Protein AF-A0A956R9W1-F1 (afdb_monomer)

Mean predicted aligned error: 18.13 Å

Sequence (161 aa):
MIGASRRSALDRPGPPTGPPTGPLVGPLVGLLLVGLLACGPRPARPPAPEGPARDPAAAPSAPASPAEPATEVVLTRLGEGLWLHTSTRILEGAGPVPSHGLVVEHPEGPLLIDTAWGAEATRALLAQLEAQLGRRPRAAILTDFHDDRAGGAAVLDAAGV

Secondary structure (DSSP, 8-state):
-----PPP---PPPPP-----------------------PPPPPPPPPP---------PPPPPPPPPPP---EEEEEEETTEEEEEEEEEETTTEEEEEEEEEE--TTSPEEES--SHHHHHHHHHHHHHHHHSS--SEEE--SSSHHHHTTHHHHHHTT-

Radius of gyration: 30.37 Å; Cα contacts (8 Å, |Δi|>4): 200; chains: 1; bounding box: 60×100×66 Å

Nearest PDB structures (foldseek):
  6v3q-assembly1_B  TM=9.446E-01  e=1.268E-09  Pseudomonas aeruginosa
  6v54-assembly1_A  TM=9.562E-01  e=4.113E-09  Hirschia baltica ATCC 49814
  5k4m-assembly1_A  TM=9.220E-01  e=1.030E-07  Klebsiella pneumoniae
  1kr3-assembly1_A  TM=9.279E-01  e=8.554E-08  Bacteroides fragilis
  4gyu-assembly1_A  TM=8.073E-01  e=3.378E-08  Klebsiella pneumoniae

pLDDT: mean 79.65, std 20.2, range [41.41, 98.88]

Structure (mmCIF, N/CA/C/O backbone):
data_AF-A0A956R9W1-F1
#
_entry.id   AF-A0A956R9W1-F1
#
loop_
_atom_site.group_PDB
_atom_site.id
_atom_site.type_symbol
_atom_site.label_atom_id
_atom_site.label_alt_id
_atom_site.label_comp_id
_atom_site.label_asym_id
_atom_site.label_entity_id
_atom_site.label_seq_id
_atom_site.pdbx_PDB_ins_code
_atom_site.Cartn_x
_atom_site.Cartn_y
_atom_site.Cartn_z
_atom_site.occupancy
_atom_site.B_iso_or_equiv
_atom_site.auth_seq_id
_atom_site.auth_comp_id
_atom_site.auth_asym_id
_atom_site.auth_atom_id
_atom_site.pdbx_PDB_model_num
ATOM 1 N N . MET A 1 1 ? -13.850 50.086 40.684 1.00 43.72 1 MET A N 1
ATOM 2 C CA . MET A 1 1 ? -15.103 50.499 40.018 1.00 43.72 1 MET A CA 1
ATOM 3 C C . MET A 1 1 ? -15.092 49.932 38.608 1.00 43.72 1 MET A C 1
ATOM 5 O O . MET A 1 1 ? -14.100 50.149 37.931 1.00 43.72 1 MET A O 1
ATOM 9 N N . ILE A 1 2 ? -16.194 49.269 38.219 1.00 47.00 2 ILE A N 1
ATOM 10 C CA . ILE A 1 2 ? -16.564 48.825 36.855 1.00 47.00 2 ILE A CA 1
ATOM 11 C C . ILE A 1 2 ? -15.743 47.614 36.361 1.00 47.00 2 ILE A C 1
ATOM 13 O O . ILE A 1 2 ? -14.526 47.650 36.366 1.00 47.00 2 ILE A O 1
ATOM 17 N N . GLY A 1 3 ? -16.295 46.486 35.924 1.00 41.41 3 GLY A N 1
ATOM 18 C CA . GLY A 1 3 ? -17.671 46.099 35.620 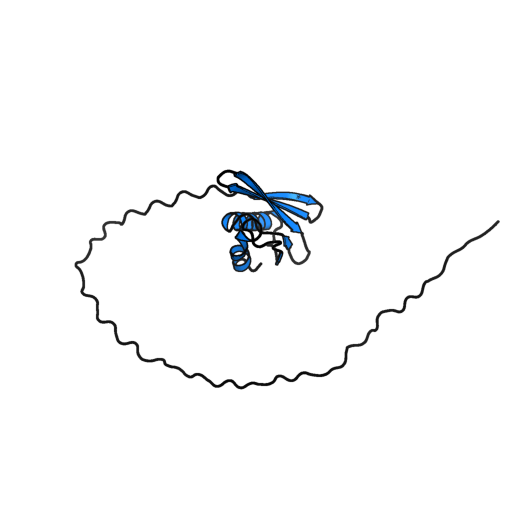1.00 41.41 3 GLY A CA 1
ATOM 19 C C . GLY A 1 3 ? -17.596 44.890 34.678 1.00 41.41 3 GLY A C 1
ATOM 20 O O . GLY A 1 3 ? -16.896 44.931 33.672 1.00 41.41 3 GLY A O 1
ATOM 21 N N . ALA A 1 4 ? -18.252 43.793 35.048 1.00 50.38 4 ALA A N 1
ATOM 22 C CA . ALA A 1 4 ? -18.282 42.543 34.299 1.00 50.38 4 ALA A CA 1
ATOM 23 C C . ALA A 1 4 ? -19.011 42.681 32.951 1.00 50.38 4 ALA A C 1
ATOM 25 O O . ALA A 1 4 ? -19.996 43.406 32.845 1.00 50.38 4 ALA A O 1
ATOM 26 N N . SER A 1 5 ? -18.618 41.882 31.956 1.00 55.44 5 SER A N 1
ATOM 27 C CA . SER A 1 5 ? -19.519 41.521 30.859 1.00 55.44 5 SER A CA 1
ATOM 28 C C . SER A 1 5 ? -19.287 40.069 30.450 1.00 55.44 5 SER A C 1
ATOM 30 O O . SER A 1 5 ? -18.458 39.744 29.603 1.00 55.44 5 SER A O 1
ATOM 32 N N . ARG A 1 6 ? -20.022 39.178 31.123 1.00 57.00 6 ARG A N 1
ATOM 33 C CA . ARG A 1 6 ? -20.311 37.827 30.638 1.00 57.00 6 ARG A CA 1
ATOM 34 C C . ARG A 1 6 ? -21.262 37.984 29.451 1.00 57.00 6 ARG A C 1
ATOM 36 O O . ARG A 1 6 ? -22.303 38.618 29.610 1.00 57.00 6 ARG A O 1
ATOM 43 N N . ARG A 1 7 ? -20.934 37.423 28.287 1.00 58.31 7 ARG A N 1
ATOM 44 C CA . ARG A 1 7 ? -21.904 37.282 27.192 1.00 58.31 7 ARG A CA 1
ATOM 45 C C . ARG A 1 7 ? -22.500 35.883 27.222 1.00 58.31 7 ARG A C 1
ATOM 47 O O . ARG A 1 7 ? -21.780 34.890 27.281 1.00 58.31 7 ARG A O 1
ATOM 54 N N . SER A 1 8 ? -23.827 35.884 27.241 1.00 56.78 8 SER A N 1
ATOM 55 C CA . SER A 1 8 ? -24.735 34.749 27.244 1.00 56.78 8 SER A CA 1
ATOM 56 C C . SER A 1 8 ? -24.606 33.860 26.014 1.00 56.78 8 SER A C 1
ATOM 58 O O . SER A 1 8 ? -24.426 34.341 24.899 1.00 56.78 8 SER A O 1
ATOM 60 N N . ALA A 1 9 ? -24.794 32.568 26.282 1.00 54.00 9 ALA A N 1
ATOM 61 C CA . ALA A 1 9 ? -25.561 31.593 25.513 1.00 54.00 9 ALA A CA 1
ATOM 62 C C . ALA A 1 9 ? -26.126 32.077 24.164 1.00 54.00 9 ALA A C 1
ATOM 64 O O . ALA A 1 9 ? -27.116 32.805 24.113 1.00 54.00 9 ALA A O 1
ATOM 65 N N . LEU A 1 10 ? -25.536 31.573 23.079 1.00 60.41 10 LEU A N 1
ATOM 66 C CA . LEU A 1 10 ? -26.251 31.369 21.826 1.00 60.41 10 LEU A CA 1
ATOM 67 C C . LEU A 1 10 ? -26.814 29.951 21.853 1.00 60.41 10 LEU A C 1
ATOM 69 O O . LEU A 1 10 ? -26.109 28.966 21.637 1.00 60.41 10 LEU A O 1
ATOM 73 N N . ASP A 1 11 ? -28.093 29.916 22.192 1.00 58.12 11 ASP A N 1
ATOM 74 C CA . ASP A 1 11 ? -29.030 28.816 22.059 1.00 58.12 11 ASP A CA 1
ATOM 75 C C . ASP A 1 11 ? -29.044 28.337 20.596 1.00 58.12 11 ASP A C 1
ATOM 77 O O . ASP A 1 11 ? -29.482 29.055 19.693 1.00 58.12 11 ASP A O 1
ATOM 81 N N . ARG A 1 12 ? -28.468 27.161 20.332 1.00 67.19 12 ARG A N 1
ATOM 82 C CA . ARG A 1 12 ? -28.575 26.492 19.030 1.00 67.19 12 ARG A CA 1
ATOM 83 C C . ARG A 1 12 ? -29.608 25.378 19.172 1.00 67.19 12 ARG A C 1
ATOM 85 O O . ARG A 1 12 ? -29.400 24.507 20.018 1.00 67.19 12 ARG A O 1
ATOM 92 N N . PRO A 1 13 ? -30.679 25.359 18.361 1.00 67.06 13 PRO A N 1
ATOM 93 C CA . PRO A 1 13 ? -31.632 24.261 18.398 1.00 67.06 13 PRO A CA 1
ATOM 94 C C . PRO A 1 13 ? -30.922 22.952 18.027 1.00 67.06 13 PRO A C 1
ATOM 96 O O . PRO A 1 13 ? -30.188 22.884 17.038 1.00 67.06 13 PRO A O 1
ATOM 99 N N . GLY A 1 14 ? -31.110 21.932 18.867 1.00 70.69 14 GLY A N 1
ATOM 100 C CA . GLY A 1 14 ? -30.574 20.590 18.657 1.00 70.69 14 GLY A CA 1
ATOM 101 C C . GLY A 1 14 ? -31.190 19.901 17.431 1.00 70.69 14 GLY A C 1
ATOM 102 O O . GLY A 1 14 ? -32.265 20.294 16.973 1.00 70.69 14 GLY A O 1
ATOM 103 N N . PRO A 1 15 ? -30.516 18.879 16.877 1.00 71.38 15 PRO A N 1
ATOM 104 C CA . PRO A 1 15 ? -31.010 18.152 15.715 1.00 71.38 15 PRO A CA 1
ATOM 105 C C . PRO A 1 15 ? -32.325 17.418 16.034 1.00 71.38 15 PRO A C 1
ATOM 107 O O . PRO A 1 15 ? -32.513 16.962 17.166 1.00 71.38 15 PRO A O 1
ATOM 110 N N . PRO A 1 16 ? -33.234 17.270 15.054 1.00 72.94 16 PRO A N 1
ATOM 111 C CA . PRO A 1 16 ? -34.492 16.563 15.256 1.00 72.94 16 PRO A CA 1
ATOM 112 C C . PRO A 1 16 ? -34.238 15.089 15.599 1.00 72.94 16 PRO A C 1
ATOM 114 O O . PRO A 1 16 ? -33.647 14.343 14.820 1.00 72.94 16 PRO A O 1
ATOM 117 N N . THR A 1 17 ? -34.711 14.660 16.769 1.00 70.38 17 THR A N 1
ATOM 118 C CA . THR A 1 17 ? -34.746 13.261 17.203 1.00 70.38 17 THR A CA 1
ATOM 119 C C . THR A 1 17 ? -36.076 12.638 16.787 1.00 70.38 17 THR A C 1
ATOM 121 O O . THR A 1 17 ? -37.040 12.593 17.546 1.00 70.38 17 THR A O 1
ATOM 124 N N . GLY A 1 18 ? -36.146 12.161 15.547 1.00 67.88 18 GLY A N 1
ATOM 125 C CA . GLY A 1 18 ? -37.292 11.399 15.059 1.00 67.88 18 GLY A CA 1
ATOM 126 C C . GLY A 1 18 ? -36.861 10.388 13.998 1.00 67.88 18 GLY A C 1
ATOM 127 O O . GLY A 1 18 ? -36.103 10.759 13.101 1.00 67.88 18 GLY A O 1
ATOM 128 N N . PRO A 1 19 ? -37.300 9.119 14.073 1.00 65.38 19 PRO A N 1
ATOM 129 C CA . PRO A 1 19 ? -37.025 8.157 13.015 1.00 65.38 19 PRO A CA 1
ATOM 130 C C . PRO A 1 19 ? -37.813 8.535 11.745 1.00 65.38 19 PRO A C 1
ATOM 132 O O . PRO A 1 19 ? -39.002 8.857 11.845 1.00 65.38 19 PRO A O 1
ATOM 135 N N . PRO A 1 20 ? -37.207 8.481 10.544 1.00 66.75 20 PRO A N 1
ATOM 136 C CA . PRO A 1 20 ? -37.957 8.640 9.304 1.00 66.75 20 PRO A CA 1
ATOM 137 C C . PRO A 1 20 ? -38.939 7.469 9.131 1.00 66.75 20 PRO A C 1
ATOM 139 O O . PRO A 1 20 ? -38.569 6.297 9.195 1.00 66.75 20 PRO A O 1
ATOM 142 N N . THR A 1 21 ? -40.212 7.804 8.932 1.00 65.06 21 THR A N 1
ATOM 143 C CA . THR A 1 21 ? -41.337 6.878 8.771 1.00 65.06 21 THR A CA 1
ATOM 144 C C . THR A 1 21 ? -41.633 6.635 7.284 1.00 65.06 21 THR A C 1
ATOM 146 O O . THR A 1 21 ? -42.309 7.431 6.649 1.00 65.06 21 THR A O 1
ATOM 149 N N . GLY A 1 22 ? -41.165 5.494 6.757 1.00 46.47 22 GLY A N 1
ATOM 150 C CA . GLY A 1 22 ? -41.694 4.798 5.563 1.00 46.47 22 GLY A CA 1
ATOM 151 C C . GLY A 1 22 ? -41.488 5.444 4.173 1.00 46.47 22 GLY A C 1
ATOM 152 O O . GLY A 1 22 ? -41.061 6.590 4.085 1.00 46.47 22 GLY A O 1
ATOM 153 N N . PRO A 1 23 ? -41.800 4.732 3.063 1.00 54.34 23 PRO A N 1
ATOM 154 C CA . PRO A 1 23 ? -42.507 3.454 2.987 1.00 54.34 23 PRO A CA 1
ATOM 155 C C . PRO A 1 23 ? -41.618 2.244 2.651 1.00 54.34 23 PRO A C 1
ATOM 157 O O . PRO A 1 23 ? -40.563 2.330 2.027 1.00 54.34 23 PRO A O 1
ATOM 160 N N . LEU A 1 24 ? -42.126 1.091 3.080 1.00 58.47 24 LEU A N 1
ATOM 161 C CA . LEU A 1 24 ? -41.655 -0.258 2.794 1.00 58.47 24 LEU A CA 1
ATOM 162 C C . LEU A 1 24 ? -41.663 -0.534 1.284 1.00 58.47 24 LEU A C 1
ATOM 164 O O . LEU A 1 24 ? -42.725 -0.653 0.675 1.00 58.47 24 LEU A O 1
ATOM 168 N N . VAL A 1 25 ? -40.481 -0.689 0.691 1.00 55.41 25 VAL A N 1
ATOM 169 C CA . VAL A 1 25 ? -40.336 -1.278 -0.644 1.00 55.41 25 VAL A CA 1
ATOM 170 C C . VAL A 1 25 ? -40.333 -2.794 -0.460 1.00 55.41 25 VAL A C 1
ATOM 172 O O . VAL A 1 25 ? -39.383 -3.367 0.069 1.00 55.41 25 VAL A O 1
ATOM 175 N N . GLY A 1 26 ? -41.449 -3.434 -0.810 1.00 47.12 26 GLY A N 1
ATOM 176 C CA . GLY A 1 26 ? -41.597 -4.886 -0.743 1.00 47.12 26 GLY A CA 1
ATOM 177 C C . GLY A 1 26 ? -40.639 -5.605 -1.704 1.00 47.12 26 GLY A C 1
ATOM 178 O O . GLY A 1 26 ? -40.317 -5.065 -2.765 1.00 47.12 26 GLY A O 1
ATOM 179 N N . PRO A 1 27 ? -40.183 -6.827 -1.376 1.00 52.69 27 PRO A N 1
ATOM 180 C CA . PRO A 1 27 ? -39.383 -7.612 -2.298 1.00 52.69 27 PRO A CA 1
ATOM 181 C C . PRO A 1 27 ? -40.294 -8.146 -3.407 1.00 52.69 27 PRO A C 1
ATOM 183 O O . PRO A 1 27 ? -41.213 -8.928 -3.162 1.00 52.69 27 PRO A O 1
ATOM 186 N N . LEU A 1 28 ? -40.030 -7.733 -4.645 1.00 50.66 28 LEU A N 1
ATOM 187 C CA . LEU A 1 28 ? -40.555 -8.413 -5.819 1.00 50.66 28 LEU A CA 1
ATOM 188 C C . LEU A 1 28 ? -39.848 -9.774 -5.896 1.00 50.66 28 LEU A C 1
ATOM 190 O O . LEU A 1 28 ? -38.722 -9.889 -6.377 1.00 50.66 28 LEU A O 1
ATOM 194 N N . VAL A 1 29 ? -40.498 -10.798 -5.344 1.00 49.34 29 VAL A N 1
ATOM 195 C CA . VAL A 1 29 ? -40.122 -12.207 -5.483 1.00 49.34 29 VAL A CA 1
ATOM 196 C C . VAL A 1 29 ? -40.291 -12.585 -6.956 1.00 49.34 29 VAL A C 1
ATOM 198 O O . VAL A 1 29 ? -41.350 -13.018 -7.403 1.00 49.34 29 VAL A O 1
ATOM 201 N N . GLY A 1 30 ? -39.234 -12.354 -7.730 1.00 46.28 30 GLY A N 1
ATOM 202 C CA . GLY A 1 30 ? -39.059 -12.881 -9.075 1.00 46.28 30 GLY A CA 1
ATOM 203 C C . GLY A 1 30 ? -38.591 -14.326 -8.987 1.00 46.28 30 GLY A C 1
ATOM 204 O O . GLY A 1 30 ? -37.398 -14.599 -8.895 1.00 46.28 30 GLY A O 1
ATOM 205 N N . LEU A 1 31 ? -39.558 -15.239 -8.984 1.00 55.41 31 LEU A N 1
ATOM 206 C CA . LEU A 1 31 ? -39.393 -16.678 -9.147 1.00 55.41 31 LEU A CA 1
ATOM 207 C C . LEU A 1 31 ? -38.742 -16.967 -10.516 1.00 55.41 31 LEU A C 1
ATOM 209 O O . LEU A 1 31 ? -39.444 -17.128 -11.514 1.00 55.41 31 LEU A O 1
ATOM 213 N N . LEU A 1 32 ? -37.406 -17.005 -10.585 1.00 47.66 32 LEU A N 1
ATOM 214 C CA . LEU A 1 32 ? -36.701 -17.502 -11.766 1.00 47.66 32 LEU A CA 1
ATOM 215 C C . LEU A 1 32 ? -36.595 -19.026 -11.671 1.00 47.66 32 LEU A C 1
ATOM 217 O O . LEU A 1 32 ? -36.011 -19.581 -10.741 1.00 47.66 32 LEU A O 1
ATOM 221 N N . LEU A 1 33 ? -37.228 -19.673 -12.644 1.00 52.44 33 LEU A N 1
ATOM 222 C CA . LEU A 1 33 ? -37.329 -21.111 -12.812 1.00 52.44 33 LEU A CA 1
ATOM 223 C C . LEU A 1 33 ? -35.982 -21.840 -12.712 1.00 52.44 33 LEU A C 1
ATOM 225 O O . LEU A 1 33 ? -35.002 -21.520 -13.379 1.00 52.44 33 LEU A O 1
ATOM 229 N N . VAL A 1 34 ? -36.043 -22.900 -11.914 1.00 51.75 34 VAL A N 1
ATOM 230 C CA . VAL A 1 34 ? -35.194 -24.088 -11.869 1.00 51.75 34 VAL A CA 1
ATOM 231 C C . VAL A 1 34 ? -34.691 -24.500 -13.262 1.00 51.75 34 VAL A C 1
ATOM 233 O O . VAL A 1 34 ? -35.448 -25.020 -14.079 1.00 51.75 34 VAL A O 1
ATOM 236 N N . GLY A 1 35 ? -33.389 -24.338 -13.504 1.00 48.44 35 GLY A N 1
ATOM 237 C CA . GLY A 1 35 ? -32.656 -25.038 -14.560 1.00 48.44 35 GLY A CA 1
ATOM 238 C C . GLY A 1 35 ? -32.126 -26.365 -14.021 1.00 48.44 35 GLY A C 1
ATOM 239 O O . GLY A 1 35 ? -31.032 -26.423 -13.466 1.00 48.44 35 GLY A O 1
ATOM 240 N N . LEU A 1 36 ? -32.936 -27.418 -14.132 1.00 56.47 36 LEU A N 1
ATOM 241 C CA . LEU A 1 36 ? -32.569 -28.788 -13.783 1.00 56.47 36 LEU A CA 1
ATOM 242 C C . LEU A 1 36 ? -31.425 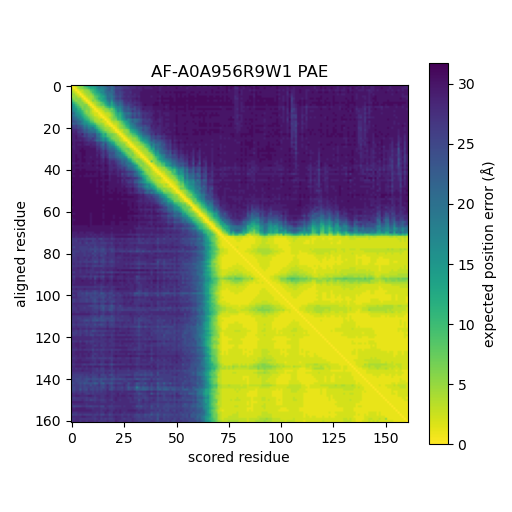-29.313 -14.667 1.00 56.47 36 LEU A C 1
ATOM 244 O O . LEU A 1 36 ? -31.467 -29.227 -15.890 1.00 56.47 36 LEU A O 1
ATOM 248 N N . LEU A 1 37 ? -30.442 -29.891 -13.975 1.00 58.22 37 LEU A N 1
ATOM 249 C CA . LEU A 1 37 ? -29.549 -30.993 -14.339 1.00 58.22 37 LEU A CA 1
ATOM 250 C C . LEU A 1 37 ? -29.532 -31.448 -15.811 1.00 58.22 37 LEU A C 1
ATOM 252 O O . LEU A 1 37 ? -30.419 -32.165 -16.266 1.00 58.22 37 LEU A O 1
ATOM 256 N N . ALA A 1 38 ? -28.380 -31.260 -16.455 1.00 47.66 38 ALA A N 1
ATOM 257 C CA . ALA A 1 38 ? -27.885 -32.181 -17.475 1.00 47.66 38 ALA A CA 1
ATOM 258 C C . ALA A 1 38 ? -26.597 -32.861 -16.970 1.00 47.66 38 ALA A C 1
ATOM 260 O O . ALA A 1 38 ? -25.493 -32.556 -17.411 1.00 47.66 38 ALA A O 1
ATOM 261 N N . CYS A 1 39 ? -26.730 -33.799 -16.024 1.00 52.16 39 CYS A N 1
ATOM 262 C CA . CYS A 1 39 ? -25.715 -34.838 -15.816 1.00 52.16 39 CYS A CA 1
ATOM 263 C C . CYS A 1 39 ? -25.890 -35.894 -16.915 1.00 52.16 39 CYS A C 1
ATOM 265 O O . CYS A 1 39 ? -26.505 -36.936 -16.705 1.00 52.16 39 CYS A O 1
ATOM 267 N N . GLY A 1 40 ? -25.398 -35.597 -18.116 1.00 60.66 40 GLY A N 1
ATOM 268 C CA . GLY A 1 40 ? -25.227 -36.620 -19.144 1.00 60.66 40 GLY A CA 1
ATOM 269 C C . GLY A 1 40 ? -24.057 -37.541 -18.767 1.00 60.66 40 GLY A C 1
ATOM 270 O O . GLY A 1 40 ? -23.033 -37.038 -18.293 1.00 60.66 40 GLY A O 1
ATOM 271 N N . PRO A 1 41 ? -24.157 -38.870 -18.951 1.00 68.12 41 PRO A N 1
ATOM 272 C CA . PRO A 1 41 ? -23.025 -39.759 -18.735 1.00 68.12 41 PRO A CA 1
ATOM 273 C C . PRO A 1 41 ? -21.893 -39.383 -19.697 1.00 68.12 41 PRO A C 1
ATOM 275 O O . PRO A 1 41 ? -22.061 -39.356 -20.916 1.00 68.12 41 PRO A O 1
ATOM 278 N N . ARG A 1 42 ? -20.726 -39.070 -19.130 1.00 68.38 42 ARG A N 1
ATOM 279 C CA . ARG A 1 42 ? -19.497 -38.823 -19.886 1.00 68.38 42 ARG A CA 1
ATOM 280 C C . ARG A 1 42 ? -19.134 -40.127 -20.614 1.00 68.38 42 ARG A C 1
ATOM 282 O O . ARG A 1 42 ? -19.014 -41.147 -19.934 1.00 68.38 42 ARG A O 1
ATOM 289 N N . PRO A 1 43 ? -18.958 -40.144 -21.948 1.00 69.69 43 PRO A N 1
ATOM 290 C CA . PRO A 1 43 ? -18.483 -41.344 -22.624 1.00 69.69 43 PRO A CA 1
ATOM 291 C C . PRO A 1 43 ? -17.130 -41.742 -22.028 1.00 69.69 43 PRO A C 1
ATOM 293 O O . PRO A 1 43 ? -16.257 -40.891 -21.822 1.00 69.69 43 PRO A O 1
ATOM 296 N N . ALA A 1 44 ? -16.978 -43.027 -21.704 1.00 70.62 44 ALA A N 1
ATOM 297 C CA . ALA A 1 44 ? -15.729 -43.564 -21.192 1.00 70.62 44 ALA A CA 1
ATOM 298 C C . ALA A 1 44 ? -14.616 -43.286 -22.212 1.00 70.62 44 ALA A C 1
ATOM 300 O O . ALA A 1 44 ? -14.718 -43.648 -23.384 1.00 70.62 44 ALA A O 1
ATOM 301 N N . ARG A 1 45 ? -13.560 -42.600 -21.766 1.00 71.75 45 ARG A N 1
ATOM 302 C CA . ARG A 1 45 ? -12.353 -42.389 -22.564 1.00 71.75 45 ARG A CA 1
ATOM 303 C C . ARG A 1 45 ? -11.732 -43.769 -22.831 1.00 71.75 45 ARG A C 1
ATOM 305 O O . ARG A 1 45 ? -11.528 -44.499 -21.861 1.00 71.75 45 ARG A O 1
ATOM 312 N N . PRO A 1 46 ? -11.430 -44.143 -24.087 1.00 75.12 46 PRO A N 1
ATOM 313 C CA . PRO A 1 46 ? -10.708 -45.380 -24.351 1.00 75.12 46 PRO A CA 1
ATOM 314 C C . PRO A 1 46 ? -9.352 -45.341 -23.628 1.00 75.12 46 PRO A C 1
ATOM 316 O O . PRO A 1 46 ? -8.745 -44.263 -23.546 1.00 75.12 46 PRO A O 1
ATOM 319 N N . PRO A 1 47 ? -8.876 -46.473 -23.081 1.00 70.88 47 PRO A N 1
ATOM 320 C CA . PRO A 1 47 ? -7.558 -46.525 -22.470 1.00 70.88 47 PRO A CA 1
ATOM 321 C C . PRO A 1 47 ? -6.513 -46.120 -23.513 1.00 70.88 47 PRO A C 1
ATOM 323 O O . PRO A 1 47 ? -6.556 -46.558 -24.664 1.00 70.88 47 PRO A O 1
ATOM 326 N N . ALA A 1 48 ? -5.606 -45.226 -23.120 1.00 67.31 48 ALA A N 1
ATOM 327 C CA . ALA A 1 48 ? -4.453 -44.895 -23.943 1.00 67.31 48 ALA A CA 1
ATOM 328 C C . ALA A 1 48 ? -3.613 -46.168 -24.159 1.00 67.31 48 ALA A C 1
ATOM 330 O O . ALA A 1 48 ? -3.555 -46.998 -23.250 1.00 67.31 48 ALA A O 1
ATOM 331 N N . PRO A 1 49 ? -2.959 -46.339 -25.321 1.00 66.88 49 PRO A N 1
ATOM 332 C CA . PRO A 1 49 ? -2.010 -47.428 -25.493 1.00 66.88 49 PRO A CA 1
ATOM 333 C C . PRO A 1 49 ? -0.904 -47.294 -24.441 1.00 66.88 49 PRO A C 1
ATOM 335 O O . PRO A 1 49 ? -0.291 -46.231 -24.314 1.00 66.88 49 PRO A O 1
ATOM 338 N N . GLU A 1 50 ? -0.673 -48.363 -23.678 1.00 57.69 50 GLU A N 1
ATOM 339 C CA . GLU A 1 50 ? 0.473 -48.484 -22.779 1.00 57.69 50 GLU A CA 1
ATOM 340 C C . GLU A 1 50 ? 1.749 -48.415 -23.623 1.00 57.69 50 GLU A C 1
ATOM 342 O O . GLU A 1 50 ? 2.155 -49.372 -24.280 1.00 57.69 50 GLU A O 1
ATOM 347 N N . GLY A 1 51 ? 2.357 -47.228 -23.653 1.00 64.44 51 GLY A N 1
ATOM 348 C CA . GLY A 1 51 ? 3.734 -47.070 -24.096 1.00 64.44 51 GLY A CA 1
ATOM 349 C C . GLY A 1 51 ? 4.665 -47.837 -23.149 1.00 64.44 51 GLY A C 1
ATOM 350 O O . GLY A 1 51 ? 4.328 -48.004 -21.974 1.00 64.44 51 GLY A O 1
ATOM 351 N N . PRO A 1 52 ? 5.827 -48.309 -23.629 1.00 66.50 52 PRO A N 1
ATOM 352 C CA . PRO A 1 52 ? 6.733 -49.108 -22.817 1.00 66.50 52 PRO A CA 1
ATOM 353 C C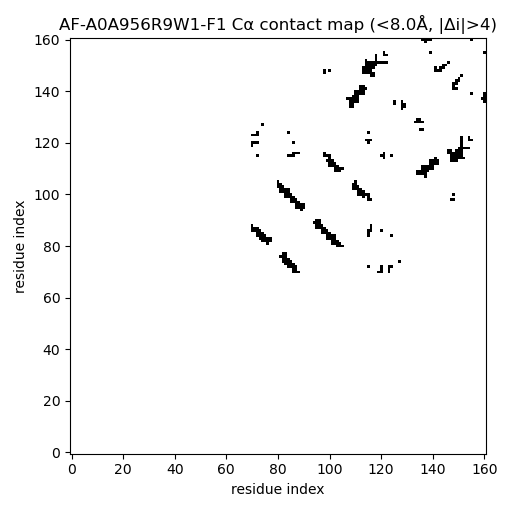 . PRO A 1 52 ? 7.124 -48.357 -21.542 1.00 66.50 52 PRO A C 1
ATOM 355 O O . PRO A 1 52 ? 7.401 -47.154 -21.573 1.00 66.50 52 PRO A O 1
ATOM 358 N N . ALA A 1 53 ? 7.119 -49.096 -20.430 1.00 53.22 53 ALA A N 1
ATOM 359 C CA . ALA A 1 53 ? 7.517 -48.636 -19.111 1.00 53.22 53 ALA A CA 1
ATOM 360 C C . ALA A 1 53 ? 8.834 -47.849 -19.193 1.00 53.22 53 ALA A C 1
ATOM 362 O O . ALA A 1 53 ? 9.863 -48.382 -19.604 1.00 53.22 53 ALA A O 1
ATOM 363 N N . ARG A 1 54 ? 8.789 -46.562 -18.834 1.00 56.84 54 ARG A N 1
ATOM 364 C CA . ARG A 1 54 ? 9.998 -45.768 -18.613 1.00 56.84 54 ARG A CA 1
ATOM 365 C C . ARG A 1 54 ? 10.542 -46.120 -17.236 1.00 56.84 54 ARG A C 1
ATOM 367 O O . ARG A 1 54 ? 9.831 -45.968 -16.244 1.00 56.84 54 ARG A O 1
ATOM 374 N N . ASP A 1 55 ? 11.792 -46.560 -17.200 1.00 57.25 55 ASP A N 1
ATOM 375 C CA . ASP A 1 55 ? 12.588 -46.678 -15.981 1.00 57.25 55 ASP A CA 1
ATOM 376 C C . ASP A 1 55 ? 12.509 -45.378 -15.154 1.00 57.25 55 ASP A C 1
ATOM 378 O O . ASP A 1 55 ? 12.534 -44.286 -15.737 1.00 57.25 55 ASP A O 1
ATOM 382 N N . PRO A 1 56 ? 12.449 -45.436 -13.808 1.00 53.34 56 PRO A N 1
ATOM 383 C CA . PRO A 1 56 ? 12.453 -44.251 -12.964 1.00 53.34 56 PRO A CA 1
ATOM 384 C C . PRO A 1 56 ? 13.892 -43.740 -12.824 1.00 53.34 56 PRO A C 1
ATOM 386 O O . PRO A 1 56 ? 14.491 -43.773 -11.751 1.00 53.34 56 PRO A O 1
ATOM 389 N N . ALA A 1 57 ? 14.473 -43.275 -13.925 1.00 50.03 57 ALA A N 1
ATOM 390 C CA . ALA A 1 57 ? 15.633 -42.405 -13.861 1.00 50.03 57 ALA A CA 1
ATOM 391 C C . ALA A 1 57 ? 15.133 -41.024 -13.420 1.00 50.03 57 ALA A C 1
ATOM 393 O O . ALA A 1 57 ? 14.324 -40.396 -14.104 1.00 50.03 57 ALA A O 1
ATOM 394 N N . ALA A 1 58 ? 15.572 -40.600 -12.234 1.00 53.41 58 ALA A N 1
ATOM 395 C CA . ALA A 1 58 ? 15.265 -39.311 -11.636 1.00 53.41 58 ALA A CA 1
ATOM 396 C C . ALA A 1 58 ? 15.372 -38.183 -12.674 1.00 53.41 58 ALA A C 1
ATOM 398 O O . ALA A 1 58 ? 16.435 -37.949 -13.251 1.00 53.41 58 ALA A O 1
ATOM 399 N N . ALA A 1 59 ? 14.257 -37.490 -12.909 1.00 48.97 59 ALA A N 1
ATOM 400 C CA . ALA A 1 59 ? 14.266 -36.262 -13.682 1.00 48.97 59 ALA A CA 1
ATOM 401 C C . ALA A 1 59 ? 15.206 -35.264 -12.980 1.00 48.97 59 ALA A C 1
ATOM 403 O O . ALA A 1 59 ? 15.078 -35.082 -11.765 1.00 48.97 59 ALA A O 1
ATOM 404 N N . PRO A 1 60 ? 16.150 -34.626 -13.690 1.00 47.97 60 PRO A N 1
ATOM 405 C CA . PRO A 1 60 ? 16.938 -33.564 -13.093 1.00 47.97 60 PRO A CA 1
ATOM 406 C C . PRO A 1 60 ? 15.987 -32.437 -12.689 1.00 47.97 60 PRO A C 1
ATOM 408 O O . PRO A 1 60 ? 15.227 -31.926 -13.514 1.00 47.97 60 PRO A O 1
ATOM 411 N N . SER A 1 61 ? 16.007 -32.082 -11.405 1.00 56.44 61 SER A N 1
ATOM 412 C CA . SER A 1 61 ? 15.321 -30.911 -10.872 1.00 56.44 61 SER A CA 1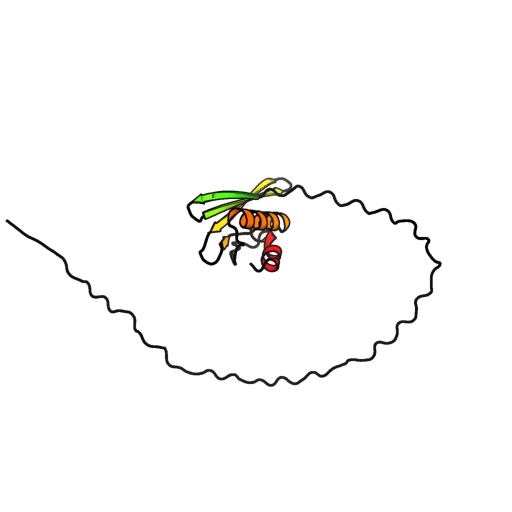
ATOM 413 C C . SER A 1 61 ? 15.695 -29.706 -11.729 1.00 56.44 61 SER A C 1
ATOM 415 O O . SER A 1 61 ? 16.876 -29.371 -11.844 1.00 56.44 61 SER A O 1
ATOM 417 N N . ALA A 1 62 ? 14.702 -29.076 -12.358 1.00 55.53 62 ALA A N 1
ATOM 418 C CA . ALA A 1 62 ? 14.907 -27.804 -13.031 1.00 55.53 62 ALA A CA 1
ATOM 419 C C . ALA A 1 62 ? 15.566 -26.829 -12.037 1.00 55.53 62 ALA A C 1
ATOM 421 O O . ALA A 1 62 ? 15.150 -26.798 -10.872 1.00 55.53 62 ALA A O 1
ATOM 422 N N . PRO A 1 63 ? 16.601 -26.070 -12.439 1.00 52.84 63 PRO A N 1
ATOM 423 C CA . PRO A 1 63 ? 17.186 -25.081 -11.552 1.00 52.84 63 PRO A CA 1
ATOM 424 C C . PRO A 1 63 ? 16.090 -24.090 -11.154 1.00 52.84 63 PRO A C 1
ATOM 426 O O . PRO A 1 63 ? 15.344 -23.604 -12.005 1.00 52.84 63 PRO A O 1
ATOM 429 N N . ALA A 1 64 ? 15.973 -23.830 -9.851 1.00 58.41 64 ALA A N 1
ATOM 430 C CA . ALA A 1 64 ? 15.145 -22.747 -9.351 1.00 58.41 64 ALA A CA 1
ATOM 431 C C . ALA A 1 64 ? 15.545 -21.459 -10.084 1.00 58.41 64 ALA A C 1
ATOM 433 O O . ALA A 1 64 ? 16.738 -21.175 -10.222 1.00 58.41 64 ALA A O 1
ATOM 434 N N . SER A 1 65 ? 14.551 -20.718 -10.582 1.00 51.03 65 SER A N 1
ATOM 435 C CA . SER A 1 65 ? 14.768 -19.390 -11.158 1.00 51.03 65 SER A CA 1
ATOM 436 C C . SER A 1 65 ? 15.623 -18.555 -10.198 1.00 51.03 65 SER A C 1
ATOM 438 O O . SER A 1 65 ? 15.439 -18.690 -8.982 1.00 51.03 65 SER A O 1
ATOM 440 N N . PRO A 1 66 ? 16.535 -17.700 -10.699 1.00 52.56 66 PRO A N 1
ATOM 441 C CA . PRO A 1 66 ? 17.228 -16.746 -9.846 1.00 52.56 66 PRO A CA 1
ATOM 442 C C . PRO A 1 66 ? 16.182 -16.002 -9.019 1.00 52.56 66 PRO A C 1
ATOM 444 O O . PRO A 1 66 ? 15.184 -15.541 -9.571 1.00 52.56 66 PRO A O 1
ATOM 447 N N . ALA A 1 67 ? 16.372 -15.954 -7.701 1.00 50.56 67 ALA A N 1
ATOM 448 C CA . ALA A 1 67 ? 15.525 -15.141 -6.847 1.00 50.56 67 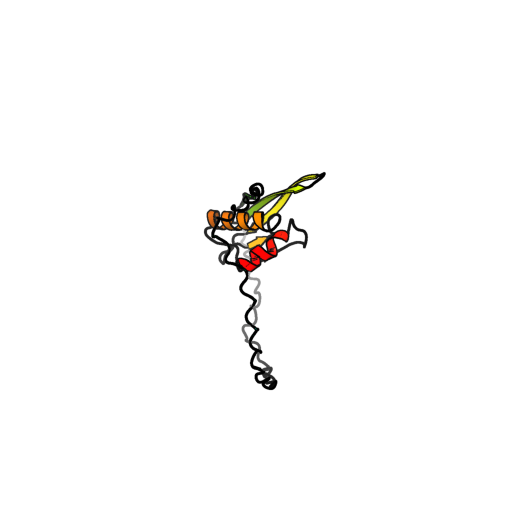ALA A CA 1
ATOM 449 C C . ALA A 1 67 ? 15.588 -13.702 -7.372 1.00 50.56 67 ALA A C 1
ATOM 451 O O . ALA A 1 67 ? 16.684 -13.149 -7.508 1.00 50.56 67 ALA A O 1
ATOM 452 N N . GLU A 1 68 ? 14.429 -13.136 -7.709 1.00 53.94 68 GLU A N 1
ATOM 453 C CA . GLU A 1 68 ? 14.300 -11.705 -7.964 1.00 53.94 68 GLU A CA 1
ATOM 454 C C . GLU A 1 68 ? 14.950 -10.957 -6.786 1.00 53.94 68 GLU A C 1
ATOM 456 O O . GLU A 1 68 ? 14.859 -11.415 -5.637 1.00 53.94 68 GLU A O 1
ATOM 461 N N . PRO A 1 69 ? 15.697 -9.869 -7.041 1.00 57.25 69 PRO A N 1
ATOM 462 C CA . PRO A 1 69 ? 16.352 -9.136 -5.971 1.00 57.25 69 PRO A CA 1
ATOM 463 C C . PRO A 1 69 ? 15.294 -8.717 -4.951 1.00 57.25 69 PRO A C 1
ATOM 465 O O . PRO A 1 69 ? 14.276 -8.132 -5.319 1.00 57.25 69 PRO A O 1
ATOM 468 N N . ALA A 1 70 ? 15.543 -9.033 -3.676 1.00 55.16 70 ALA A N 1
ATOM 469 C CA . ALA A 1 70 ? 14.635 -8.714 -2.584 1.00 55.16 70 ALA A CA 1
ATOM 470 C C . ALA A 1 70 ? 14.207 -7.247 -2.698 1.00 55.16 70 ALA A C 1
ATOM 472 O O . ALA A 1 70 ? 15.040 -6.343 -2.599 1.00 55.16 70 ALA A O 1
ATOM 473 N N . THR A 1 71 ? 12.921 -7.012 -2.964 1.00 66.69 71 THR A N 1
ATOM 474 C CA . THR A 1 71 ? 12.436 -5.642 -3.114 1.00 66.69 71 THR A CA 1
ATOM 475 C C . THR A 1 71 ? 12.405 -4.995 -1.736 1.00 66.69 71 THR A C 1
ATOM 477 O O . THR A 1 71 ? 11.622 -5.391 -0.872 1.00 66.69 71 THR A O 1
ATOM 480 N N . GLU A 1 72 ? 13.287 -4.022 -1.510 1.00 83.44 72 GLU A N 1
ATOM 481 C CA . GLU A 1 72 ? 13.350 -3.306 -0.242 1.00 83.44 72 GLU A CA 1
ATOM 482 C C . GLU A 1 72 ? 12.167 -2.338 -0.128 1.00 83.44 72 GLU A C 1
ATOM 484 O O . GLU A 1 72 ? 11.976 -1.440 -0.955 1.00 83.44 72 GLU A O 1
ATOM 489 N N . VAL A 1 73 ? 11.366 -2.544 0.917 1.00 95.00 73 VAL A N 1
ATOM 490 C CA . VAL A 1 73 ? 10.335 -1.613 1.365 1.00 95.00 73 VAL A CA 1
ATOM 491 C C . VAL A 1 73 ? 10.790 -1.015 2.692 1.00 95.00 73 VAL A C 1
ATOM 493 O O . VAL A 1 73 ? 11.231 -1.724 3.599 1.00 95.00 73 VAL A O 1
ATOM 496 N N . VAL A 1 74 ? 10.707 0.308 2.794 1.00 96.25 74 VAL A N 1
ATOM 497 C CA . VAL A 1 74 ? 11.111 1.071 3.976 1.00 96.25 74 VAL A CA 1
ATOM 498 C C . VAL A 1 74 ? 9.882 1.732 4.582 1.00 96.25 74 VAL A C 1
ATOM 500 O O . VAL A 1 74 ? 9.139 2.420 3.882 1.00 96.25 74 VAL A O 1
ATOM 503 N N . LEU A 1 75 ? 9.685 1.549 5.890 1.00 97.00 75 LEU A N 1
ATOM 504 C CA . LEU A 1 75 ? 8.657 2.232 6.672 1.00 97.00 75 LEU A CA 1
ATOM 505 C C . LEU A 1 75 ? 9.287 3.336 7.521 1.00 97.00 75 LEU A C 1
ATOM 507 O O . LEU A 1 75 ? 10.101 3.066 8.403 1.00 97.00 75 LEU A O 1
ATOM 511 N N . THR A 1 76 ? 8.863 4.575 7.293 1.00 97.94 76 THR A N 1
ATOM 512 C CA . THR A 1 76 ? 9.329 5.754 8.029 1.00 97.94 76 THR A CA 1
ATOM 513 C C . THR A 1 76 ? 8.165 6.366 8.791 1.00 97.94 76 THR A C 1
ATOM 515 O O . THR A 1 76 ? 7.177 6.783 8.190 1.00 97.94 76 THR A O 1
ATOM 518 N N . ARG A 1 77 ? 8.265 6.471 10.117 1.00 97.75 77 ARG A N 1
ATOM 519 C CA . ARG A 1 77 ? 7.242 7.159 10.914 1.00 97.75 77 ARG A CA 1
ATOM 520 C C . ARG A 1 77 ? 7.321 8.666 10.669 1.00 97.75 77 ARG A C 1
ATOM 522 O O . ARG A 1 77 ? 8.362 9.269 10.917 1.00 97.75 77 ARG A O 1
ATOM 529 N N . LEU A 1 78 ? 6.226 9.268 10.211 1.00 98.38 78 LEU A N 1
ATOM 530 C CA . LEU A 1 78 ? 6.126 10.717 9.989 1.00 98.38 78 LEU A CA 1
ATOM 531 C C . LEU A 1 78 ? 5.519 11.449 11.190 1.00 98.38 78 LEU A C 1
ATOM 533 O O . LEU A 1 78 ? 5.790 12.628 11.402 1.00 98.38 78 LEU A O 1
ATOM 537 N N . GLY A 1 79 ? 4.700 10.755 11.979 1.00 98.00 79 GLY A N 1
ATOM 538 C CA . GLY A 1 79 ? 4.032 11.317 13.145 1.00 98.00 79 GLY A CA 1
ATOM 539 C C . GLY A 1 79 ? 3.282 10.261 13.947 1.00 98.00 79 GLY A C 1
ATOM 540 O O . GLY A 1 79 ? 3.414 9.054 13.722 1.00 98.00 79 GLY A O 1
ATOM 541 N N . GLU A 1 80 ? 2.493 10.713 14.917 1.00 97.50 80 GLU A N 1
ATOM 542 C CA . GLU A 1 80 ? 1.596 9.822 15.644 1.00 97.50 80 GLU A CA 1
ATOM 543 C C . GLU A 1 80 ? 0.567 9.213 14.685 1.00 97.50 80 GLU A C 1
ATOM 545 O O . GLU A 1 80 ? -0.123 9.934 13.971 1.00 97.50 80 GLU A O 1
ATOM 550 N N . GLY A 1 81 ? 0.518 7.880 14.630 1.00 97.38 81 GLY A N 1
ATOM 551 C CA . GLY A 1 81 ? -0.386 7.142 13.754 1.00 97.38 81 GLY A CA 1
ATOM 552 C C . GLY A 1 81 ? -0.165 7.343 12.252 1.00 97.38 81 GLY A C 1
ATOM 553 O O . GLY A 1 81 ? -1.045 6.980 11.479 1.00 97.38 81 GLY A O 1
ATOM 554 N N . LEU A 1 82 ? 0.965 7.913 11.814 1.00 98.50 82 LEU A N 1
ATOM 555 C CA . LEU A 1 82 ? 1.233 8.178 10.399 1.00 98.50 82 LEU A CA 1
ATOM 556 C C . LEU A 1 82 ? 2.613 7.673 9.981 1.00 98.50 82 LEU A C 1
ATOM 558 O O . LEU A 1 82 ? 3.640 8.064 10.548 1.00 98.50 82 LEU A O 1
ATOM 562 N N . TRP A 1 83 ? 2.624 6.863 8.928 1.00 98.69 83 TRP A N 1
ATOM 563 C CA . TRP A 1 83 ? 3.815 6.242 8.364 1.00 98.69 83 TRP A CA 1
ATOM 564 C C . TRP A 1 83 ? 3.883 6.476 6.856 1.00 98.69 83 TRP A C 1
ATOM 566 O O . TRP A 1 83 ? 2.862 6.478 6.173 1.00 98.69 83 TRP A O 1
ATOM 576 N N . LEU A 1 84 ? 5.094 6.645 6.343 1.00 98.69 84 LEU A N 1
ATOM 577 C CA . LEU A 1 84 ? 5.431 6.621 4.926 1.00 98.69 84 LEU A CA 1
ATOM 578 C C . LEU A 1 84 ? 5.968 5.235 4.595 1.00 98.69 84 LEU A C 1
ATOM 580 O O . LEU A 1 84 ? 6.927 4.796 5.233 1.00 98.69 84 LEU A O 1
ATOM 584 N N . HIS A 1 85 ? 5.406 4.573 3.589 1.00 98.50 85 HIS A N 1
ATOM 585 C CA . HIS A 1 85 ? 6.064 3.431 2.967 1.00 98.50 85 HIS A CA 1
ATOM 586 C C . HIS A 1 85 ? 6.749 3.879 1.681 1.00 98.50 85 HIS A C 1
ATOM 588 O O . HIS A 1 85 ? 6.200 4.662 0.909 1.00 98.50 85 HIS A O 1
ATOM 594 N N . THR A 1 86 ? 7.990 3.443 1.493 1.00 98.44 86 THR A N 1
ATOM 595 C CA . THR A 1 86 ? 8.766 3.695 0.279 1.00 98.44 86 THR A CA 1
ATOM 596 C C . THR A 1 86 ? 9.204 2.372 -0.308 1.00 98.44 86 THR A C 1
ATOM 598 O O . TH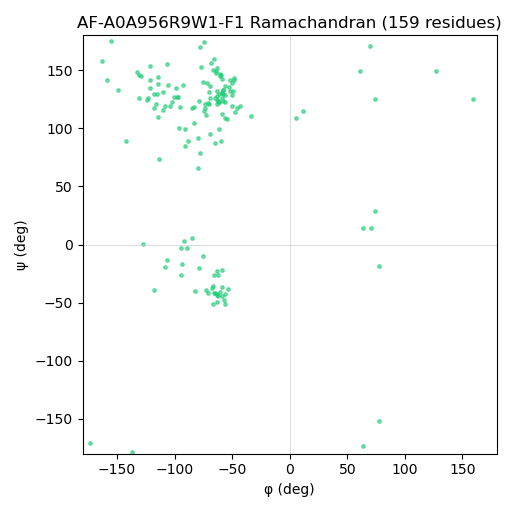R A 1 86 ? 9.833 1.573 0.381 1.00 98.44 86 THR A O 1
ATOM 601 N N . SER A 1 87 ? 8.898 2.157 -1.582 1.00 97.38 87 SER A N 1
ATOM 602 C CA . SER A 1 87 ? 9.397 1.021 -2.357 1.00 97.38 87 SER A CA 1
ATOM 603 C C . SER A 1 87 ? 10.155 1.542 -3.568 1.00 97.38 87 SER A C 1
ATOM 605 O O . SER A 1 87 ? 9.755 2.544 -4.157 1.00 97.38 87 SER A O 1
ATOM 607 N N . THR A 1 88 ? 11.253 0.894 -3.945 1.00 96.19 88 THR A N 1
ATOM 608 C CA . THR A 1 88 ? 12.075 1.337 -5.082 1.00 96.19 88 THR A CA 1
ATOM 609 C C . THR A 1 88 ? 12.099 0.263 -6.153 1.00 96.19 88 THR A C 1
ATOM 611 O O . THR A 1 88 ? 12.406 -0.891 -5.861 1.00 96.19 88 THR A O 1
ATOM 614 N N . ARG A 1 89 ? 11.820 0.648 -7.400 1.00 93.88 89 ARG A N 1
ATOM 615 C CA . ARG A 1 89 ? 11.969 -0.225 -8.568 1.00 93.88 89 ARG A CA 1
ATOM 616 C C . ARG A 1 89 ? 13.063 0.311 -9.480 1.00 93.88 89 ARG A C 1
ATOM 618 O O . ARG A 1 89 ? 13.141 1.512 -9.715 1.00 93.88 89 ARG A O 1
ATOM 625 N N . ILE A 1 90 ? 13.899 -0.575 -10.012 1.00 93.19 90 ILE A N 1
ATOM 626 C CA . ILE A 1 90 ? 14.853 -0.216 -11.064 1.00 93.19 90 ILE A CA 1
ATOM 627 C C . ILE A 1 90 ? 14.117 -0.259 -12.401 1.00 93.19 90 ILE A C 1
ATOM 629 O O . ILE A 1 90 ? 13.617 -1.312 -12.799 1.00 93.19 90 ILE A O 1
ATOM 633 N N . LEU A 1 91 ? 14.039 0.882 -13.080 1.00 90.88 91 LEU A N 1
ATOM 634 C CA . LEU A 1 91 ? 13.446 0.997 -14.408 1.00 90.88 91 LEU A CA 1
ATOM 635 C C . LEU A 1 91 ? 14.545 1.173 -15.455 1.00 90.88 91 LEU A C 1
ATOM 637 O O . LEU A 1 91 ? 15.498 1.936 -15.263 1.00 90.88 91 LEU A O 1
ATOM 641 N N . GLU A 1 92 ? 14.406 0.472 -16.578 1.00 92.69 92 GLU A N 1
ATOM 642 C CA . GLU A 1 92 ? 15.338 0.585 -17.697 1.00 92.69 92 GLU A CA 1
ATOM 643 C C . GLU A 1 92 ? 15.410 2.039 -18.188 1.00 92.69 92 GLU A C 1
ATOM 645 O O . GLU A 1 92 ? 14.393 2.699 -18.393 1.00 92.69 92 GLU A O 1
ATOM 650 N N . GLY A 1 93 ? 16.628 2.569 -18.314 1.00 94.94 93 GLY A N 1
ATOM 651 C CA . GLY A 1 93 ? 16.880 3.948 -18.744 1.00 94.94 93 GLY A CA 1
ATOM 652 C C . GLY A 1 93 ? 16.661 5.036 -17.683 1.00 94.94 93 GLY A C 1
ATOM 653 O O . GLY A 1 93 ? 17.221 6.118 -17.835 1.00 94.94 93 GLY A O 1
ATOM 654 N N . ALA A 1 94 ? 15.923 4.766 -16.601 1.00 92.88 94 ALA A N 1
ATOM 655 C CA . ALA A 1 94 ? 15.665 5.740 -15.530 1.00 92.88 94 ALA A CA 1
ATOM 656 C C . ALA A 1 94 ? 16.410 5.439 -14.215 1.00 92.88 94 ALA A C 1
ATOM 658 O O . ALA A 1 94 ? 16.599 6.339 -13.399 1.00 92.88 94 ALA A O 1
ATOM 659 N N . GLY A 1 95 ? 16.873 4.202 -14.011 1.00 93.44 95 GLY A N 1
ATOM 660 C CA . GLY A 1 95 ? 17.549 3.801 -12.775 1.00 93.44 95 GLY A CA 1
ATOM 661 C C . GLY A 1 95 ? 16.564 3.567 -11.616 1.00 93.44 95 GLY A C 1
ATOM 662 O O . GLY A 1 95 ? 15.435 3.140 -11.867 1.00 93.44 95 GLY A O 1
ATOM 663 N N . PRO A 1 96 ? 16.977 3.765 -10.347 1.00 94.31 96 PRO A N 1
ATOM 664 C CA . PRO A 1 96 ? 16.107 3.560 -9.190 1.00 94.31 96 PRO A CA 1
ATOM 665 C C . PRO A 1 96 ? 15.022 4.633 -9.106 1.00 94.31 96 PRO A C 1
ATOM 667 O O . PRO A 1 96 ? 15.314 5.819 -8.962 1.00 94.31 96 PRO A O 1
ATOM 670 N N . VAL A 1 97 ? 13.764 4.198 -9.138 1.00 95.75 97 VAL A N 1
ATOM 671 C CA . VAL A 1 97 ? 12.588 5.058 -9.016 1.00 95.75 97 VAL A CA 1
ATOM 672 C C . VAL A 1 97 ? 11.843 4.719 -7.724 1.00 95.75 97 VAL A C 1
ATOM 674 O O . VAL A 1 97 ? 11.246 3.638 -7.624 1.00 95.75 97 VAL A O 1
ATOM 677 N N . PRO A 1 98 ? 11.874 5.608 -6.714 1.00 96.62 98 PRO A N 1
ATOM 678 C CA . PRO A 1 98 ? 11.097 5.421 -5.501 1.00 96.62 98 PRO A CA 1
ATOM 679 C C . PRO A 1 98 ? 9.617 5.7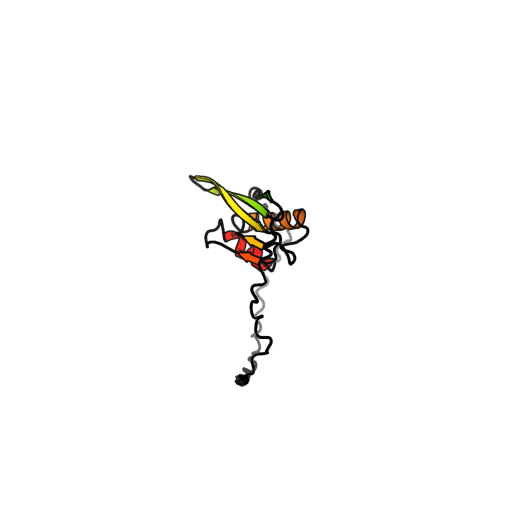27 -5.760 1.00 96.62 98 PRO A C 1
ATOM 681 O O . PRO A 1 98 ? 9.276 6.695 -6.438 1.00 96.62 98 PRO A O 1
ATOM 684 N N . SER A 1 99 ? 8.742 4.917 -5.175 1.00 97.62 99 SER A N 1
ATOM 685 C CA . SER A 1 99 ? 7.328 5.221 -4.980 1.00 97.62 99 SER A CA 1
ATOM 686 C C . SER A 1 99 ? 7.035 5.328 -3.495 1.00 97.62 99 SER A C 1
ATOM 688 O O . SER A 1 99 ? 7.605 4.597 -2.680 1.00 97.62 99 SER A O 1
ATOM 690 N N . HIS A 1 100 ? 6.138 6.248 -3.164 1.00 98.56 100 HIS A N 1
ATOM 691 C CA . HIS A 1 100 ? 5.731 6.562 -1.809 1.00 98.56 100 HIS A CA 1
ATOM 692 C C . HIS A 1 100 ? 4.237 6.354 -1.656 1.00 98.56 100 HIS A C 1
ATOM 694 O O . HIS A 1 100 ? 3.471 6.879 -2.463 1.00 98.56 100 HIS A O 1
ATOM 700 N N . GLY A 1 101 ? 3.839 5.707 -0.572 1.00 98.69 101 GLY A N 1
ATOM 701 C CA . GLY A 1 101 ? 2.471 5.741 -0.084 1.00 98.69 101 GLY A CA 1
ATOM 702 C C . GLY A 1 101 ? 2.442 5.907 1.430 1.00 98.69 101 GLY A C 1
ATOM 703 O O . GLY A 1 101 ? 3.478 6.054 2.083 1.00 98.69 101 GLY A O 1
ATOM 704 N N . LEU A 1 102 ? 1.247 5.930 2.004 1.00 98.88 102 LEU A N 1
ATOM 705 C CA . LEU A 1 102 ? 1.060 6.216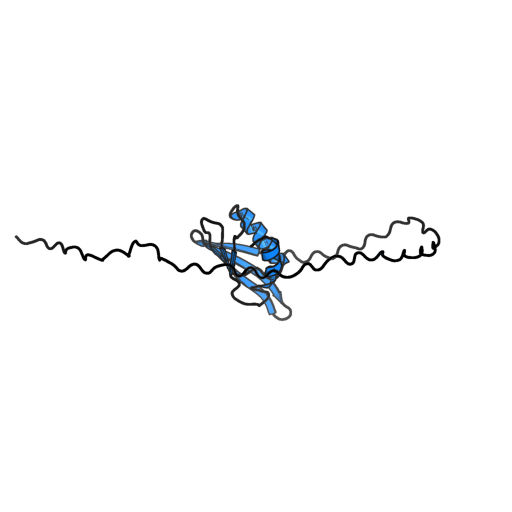 3.425 1.00 98.88 102 LEU A CA 1
ATOM 706 C C . LEU A 1 102 ? 0.360 5.063 4.128 1.00 98.88 102 LEU A C 1
ATOM 708 O O . LEU A 1 102 ? -0.426 4.330 3.534 1.00 98.88 102 LEU A O 1
ATOM 712 N N . VAL A 1 103 ? 0.606 4.949 5.427 1.00 98.75 103 VAL A N 1
ATOM 713 C CA . VAL A 1 103 ? -0.215 4.146 6.326 1.00 98.75 103 VAL A CA 1
ATOM 714 C C . VAL A 1 103 ? -0.701 5.031 7.454 1.00 98.75 103 VAL A C 1
ATOM 716 O O . VAL A 1 103 ? 0.094 5.664 8.154 1.00 98.75 103 VAL A O 1
ATOM 719 N N . VAL A 1 104 ? -2.020 5.066 7.613 1.00 98.50 104 VAL A N 1
ATOM 720 C CA . VAL A 1 104 ? -2.695 5.808 8.674 1.00 98.50 104 VAL A CA 1
ATOM 721 C C . VAL A 1 104 ? -3.243 4.804 9.673 1.00 98.50 104 VAL A C 1
ATOM 723 O O . VAL A 1 104 ? -4.066 3.955 9.336 1.00 98.50 104 VAL A O 1
ATOM 726 N N . GLU A 1 105 ? -2.788 4.874 10.913 1.00 97.69 105 GLU A N 1
ATOM 727 C CA . GLU A 1 105 ? -3.334 4.055 11.981 1.00 97.69 105 GLU A CA 1
ATOM 728 C C . GLU A 1 105 ? -4.748 4.517 12.331 1.00 97.69 105 GLU A C 1
ATOM 730 O O . GLU A 1 105 ? -5.005 5.695 12.565 1.00 97.69 105 GLU A O 1
ATOM 735 N N . HIS A 1 106 ? -5.671 3.565 12.401 1.00 95.44 106 HIS A N 1
ATOM 736 C CA . HIS A 1 106 ? -7.051 3.807 12.798 1.00 95.44 106 HIS A CA 1
ATOM 737 C C . HIS A 1 106 ? -7.468 2.750 13.833 1.00 95.44 106 HIS A C 1
ATOM 739 O O . HIS A 1 106 ? -6.949 1.629 13.789 1.00 95.44 106 HIS A O 1
ATOM 745 N N . PRO A 1 107 ? -8.366 3.053 14.792 1.00 93.81 107 PRO A N 1
ATOM 746 C CA . PRO A 1 107 ? -8.752 2.101 15.838 1.00 93.81 107 PRO A CA 1
ATOM 747 C C . PRO A 1 107 ? -9.226 0.748 15.297 1.00 93.81 107 PRO A C 1
ATOM 749 O O . PRO A 1 107 ? -8.862 -0.291 15.834 1.00 93.81 107 PRO A O 1
ATOM 752 N N . GLU A 1 108 ? -9.956 0.751 14.183 1.00 94.06 108 GLU A N 1
ATOM 753 C CA . GLU A 1 108 ? -10.479 -0.473 13.568 1.00 94.06 108 GLU A CA 1
ATOM 754 C C . GLU A 1 108 ? -9.493 -1.205 12.630 1.00 94.06 108 GLU A C 1
ATOM 756 O O . GLU A 1 108 ? -9.888 -2.150 11.949 1.00 94.06 108 GLU A O 1
ATOM 761 N N . GLY A 1 109 ? -8.242 -0.748 12.538 1.00 94.19 109 GLY A N 1
ATOM 762 C CA . GLY A 1 109 ? -7.201 -1.308 11.668 1.00 94.19 109 GLY A CA 1
ATOM 763 C C . GLY A 1 109 ? -6.552 -0.240 10.779 1.00 94.19 109 GLY A C 1
ATOM 764 O O . GLY A 1 109 ? -7.230 0.724 10.433 1.00 94.19 109 GLY A O 1
ATOM 765 N N . PRO A 1 110 ? -5.265 -0.366 10.407 1.00 97.81 110 PRO A N 1
ATOM 766 C CA . PRO A 1 110 ? -4.572 0.611 9.573 1.00 97.81 110 PRO A CA 1
ATOM 767 C C . PRO A 1 110 ? -5.251 0.789 8.211 1.00 97.81 110 PRO A C 1
ATOM 769 O O . PRO A 1 110 ? -5.766 -0.166 7.632 1.00 97.81 110 PRO A O 1
ATOM 772 N N . LEU A 1 111 ? -5.216 2.003 7.679 1.00 98.50 111 LEU A N 1
ATOM 773 C CA . LEU A 1 111 ? -5.594 2.315 6.307 1.00 98.50 111 LEU A CA 1
ATOM 774 C C . LEU A 1 111 ? -4.323 2.448 5.468 1.00 98.50 111 LEU A C 1
ATOM 776 O O . LEU A 1 111 ? -3.427 3.214 5.832 1.00 98.50 111 LEU A O 1
ATOM 780 N N . LEU A 1 112 ? -4.255 1.721 4.356 1.00 98.81 112 LEU A N 1
ATOM 781 C CA . LEU A 1 112 ? -3.170 1.837 3.386 1.00 98.81 112 LEU A CA 1
ATOM 782 C C . LEU A 1 112 ? -3.545 2.852 2.295 1.00 98.81 112 LEU A C 1
ATOM 784 O O . LEU A 1 112 ? -4.668 2.856 1.797 1.00 98.81 112 LEU A O 1
ATOM 788 N N . ILE A 1 113 ? -2.607 3.705 1.908 1.00 98.88 113 ILE A N 1
ATOM 789 C CA . ILE A 1 113 ? -2.720 4.591 0.748 1.00 98.88 113 ILE A CA 1
ATOM 790 C C . ILE A 1 113 ? -1.607 4.190 -0.217 1.00 98.88 113 ILE A C 1
ATOM 792 O O . ILE A 1 113 ? -0.431 4.298 0.136 1.00 98.88 113 ILE A O 1
ATOM 796 N N . ASP A 1 114 ? -2.010 3.737 -1.404 1.00 98.81 114 ASP A N 1
ATOM 797 C CA . ASP A 1 114 ? -1.196 3.107 -2.451 1.00 98.81 114 ASP A CA 1
ATOM 798 C C . ASP A 1 114 ? -0.501 1.795 -2.040 1.00 98.81 114 ASP A C 1
ATOM 800 O O . ASP A 1 114 ? -0.118 1.583 -0.887 1.00 98.81 114 ASP A O 1
ATOM 804 N N . THR A 1 115 ? -0.312 0.896 -3.007 1.00 98.62 115 THR A N 1
ATOM 805 C CA . THR A 1 115 ? 0.534 -0.294 -2.853 1.00 98.62 115 THR A CA 1
ATOM 806 C C . THR A 1 115 ? 2.014 0.068 -2.971 1.00 98.62 115 THR A C 1
ATOM 808 O O . THR A 1 115 ? 2.374 1.164 -3.390 1.00 98.62 115 THR A O 1
ATOM 811 N N . ALA A 1 116 ? 2.897 -0.877 -2.651 1.00 98.25 116 ALA A N 1
ATOM 812 C CA . ALA A 1 116 ? 4.272 -0.803 -3.134 1.00 98.25 116 ALA A CA 1
ATOM 813 C C . ALA A 1 116 ? 4.328 -1.161 -4.635 1.00 98.25 116 ALA A C 1
ATOM 815 O O . ALA A 1 116 ? 3.325 -1.589 -5.217 1.00 98.25 116 ALA A O 1
ATOM 816 N N . TRP A 1 117 ? 5.502 -1.022 -5.256 1.00 97.50 117 TRP A N 1
ATOM 817 C CA . TRP A 1 117 ? 5.741 -1.444 -6.640 1.00 97.50 117 TRP A CA 1
ATOM 818 C C . TRP A 1 117 ? 5.427 -2.932 -6.857 1.00 97.50 117 TRP A C 1
ATOM 820 O O . TRP A 1 117 ? 6.173 -3.812 -6.417 1.00 97.50 117 TRP A O 1
ATOM 830 N N . GLY A 1 118 ? 4.347 -3.223 -7.581 1.00 96.62 118 GLY A N 1
ATOM 831 C CA . GLY A 1 118 ? 3.981 -4.589 -7.942 1.00 96.62 118 GLY A CA 1
ATOM 832 C C . GLY A 1 118 ? 3.649 -5.509 -6.755 1.00 96.62 118 GLY A C 1
ATOM 833 O O . GLY A 1 118 ? 3.559 -5.123 -5.585 1.00 96.62 118 GLY A O 1
ATOM 834 N N . ALA A 1 119 ? 3.453 -6.789 -7.069 1.00 97.00 119 ALA A N 1
ATOM 835 C CA . ALA A 1 119 ? 2.969 -7.777 -6.108 1.00 97.00 119 ALA A CA 1
ATOM 836 C C . ALA A 1 119 ? 4.002 -8.159 -5.031 1.00 97.00 119 ALA A C 1
ATOM 838 O O . ALA A 1 119 ? 3.646 -8.322 -3.865 1.00 97.00 119 ALA A O 1
ATOM 839 N N . GLU A 1 120 ? 5.273 -8.343 -5.394 1.00 96.31 120 GLU A N 1
ATOM 840 C CA . GLU A 1 120 ? 6.299 -8.815 -4.453 1.00 96.31 120 GLU A CA 1
ATOM 841 C C . GLU A 1 120 ? 6.591 -7.791 -3.355 1.00 96.31 120 GLU A C 1
ATOM 843 O O . GLU A 1 120 ? 6.464 -8.115 -2.171 1.00 96.31 120 GLU A O 1
ATOM 848 N N . ALA A 1 121 ? 6.856 -6.540 -3.739 1.00 97.06 121 ALA A N 1
ATOM 849 C CA . ALA A 1 121 ? 7.049 -5.450 -2.791 1.00 97.06 121 ALA A CA 1
ATOM 850 C C . ALA A 1 121 ? 5.814 -5.256 -1.906 1.00 97.06 121 ALA A C 1
ATOM 852 O O . ALA A 1 121 ? 5.936 -5.000 -0.713 1.00 97.06 121 ALA A O 1
ATOM 853 N N . THR A 1 122 ? 4.609 -5.434 -2.455 1.00 98.31 122 THR A N 1
ATOM 854 C CA . THR A 1 122 ? 3.374 -5.299 -1.671 1.00 98.31 122 THR A CA 1
ATOM 855 C C . THR A 1 122 ? 3.238 -6.399 -0.619 1.00 98.31 122 THR A C 1
ATOM 857 O O . THR A 1 122 ? 2.824 -6.118 0.504 1.00 98.31 122 THR A O 1
ATOM 860 N N . ARG A 1 123 ? 3.652 -7.641 -0.908 1.00 97.75 123 ARG A N 1
ATOM 861 C CA . ARG A 1 123 ? 3.712 -8.696 0.123 1.00 97.75 123 ARG A CA 1
ATOM 862 C C . ARG A 1 123 ? 4.718 -8.348 1.219 1.00 97.75 123 ARG A C 1
ATOM 864 O O . ARG A 1 123 ? 4.406 -8.535 2.395 1.00 97.75 123 ARG A O 1
ATOM 871 N N . ALA A 1 124 ? 5.887 -7.825 0.842 1.00 96.94 124 ALA A N 1
ATOM 872 C CA . ALA A 1 124 ? 6.901 -7.378 1.796 1.00 96.94 124 ALA A CA 1
ATOM 873 C C . ALA A 1 124 ? 6.380 -6.230 2.678 1.00 96.94 124 ALA A C 1
ATOM 875 O O . ALA A 1 124 ? 6.505 -6.297 3.899 1.00 96.94 124 ALA A O 1
ATOM 876 N N . LEU A 1 125 ? 5.705 -5.245 2.078 1.00 97.81 125 LEU A N 1
ATOM 877 C CA . LEU A 1 125 ? 5.047 -4.146 2.782 1.00 97.81 125 LEU A CA 1
ATOM 878 C C . LEU A 1 125 ? 4.036 -4.663 3.811 1.00 97.81 125 LEU A C 1
ATOM 880 O O . LEU A 1 125 ? 4.105 -4.283 4.977 1.00 97.81 125 LEU A O 1
ATOM 884 N N . LEU A 1 126 ? 3.120 -5.553 3.415 1.00 97.75 126 LEU A N 1
ATOM 885 C CA . LEU A 1 126 ? 2.121 -6.109 4.334 1.00 97.75 126 LEU A CA 1
ATOM 886 C C . LEU A 1 126 ? 2.766 -6.875 5.496 1.00 97.75 126 LEU A C 1
ATOM 888 O O . LEU A 1 126 ? 2.321 -6.744 6.635 1.00 97.75 126 LEU A O 1
ATOM 892 N N . ALA A 1 127 ? 3.822 -7.648 5.227 1.00 96.38 127 ALA A N 1
ATOM 893 C CA . ALA A 1 127 ? 4.558 -8.364 6.265 1.00 96.38 127 ALA A CA 1
ATOM 894 C C . ALA A 1 127 ? 5.266 -7.404 7.236 1.00 96.38 127 ALA A C 1
ATOM 896 O O . ALA A 1 127 ? 5.221 -7.612 8.448 1.00 96.38 127 ALA A O 1
ATOM 897 N N . GLN A 1 128 ? 5.882 -6.334 6.726 1.00 95.94 128 GLN A N 1
ATOM 898 C CA . GLN A 1 128 ? 6.508 -5.313 7.563 1.00 95.94 128 GLN A CA 1
ATOM 899 C C . GLN A 1 128 ? 5.481 -4.542 8.394 1.00 95.94 128 GLN A C 1
ATOM 901 O O . GLN A 1 128 ? 5.723 -4.304 9.574 1.00 95.94 128 GLN A O 1
ATOM 906 N N . LEU A 1 129 ? 4.332 -4.182 7.819 1.00 96.25 129 LEU A N 1
ATOM 907 C CA . LEU A 1 129 ? 3.262 -3.500 8.548 1.00 96.25 129 LEU A CA 1
ATOM 908 C C . LEU A 1 129 ? 2.692 -4.370 9.664 1.00 96.25 129 LEU A C 1
ATOM 910 O O . LEU A 1 129 ? 2.529 -3.881 10.778 1.00 96.25 129 LEU A O 1
ATOM 914 N N . GLU A 1 130 ? 2.459 -5.657 9.401 1.00 95.62 130 GLU A N 1
ATOM 915 C CA . GLU A 1 130 ? 2.041 -6.607 10.435 1.00 95.62 130 GLU A CA 1
ATOM 916 C C . GLU A 1 130 ? 3.077 -6.684 11.564 1.00 95.62 130 GLU A C 1
ATOM 918 O O . GLU A 1 130 ? 2.718 -6.624 12.736 1.00 95.62 130 GLU A O 1
ATOM 923 N N . ALA A 1 131 ? 4.368 -6.753 11.226 1.00 95.75 131 ALA A N 1
ATOM 924 C CA . ALA A 1 131 ? 5.438 -6.809 12.218 1.00 95.75 131 ALA A CA 1
ATOM 925 C C . ALA A 1 131 ? 5.565 -5.517 13.047 1.00 95.75 131 ALA A C 1
ATOM 927 O O . ALA A 1 131 ? 5.876 -5.585 14.234 1.00 95.75 131 ALA A O 1
ATOM 928 N N . GLN A 1 132 ? 5.336 -4.348 12.439 1.00 94.38 132 GLN A N 1
ATOM 929 C CA . GLN A 1 132 ? 5.462 -3.044 13.103 1.00 94.38 132 GLN A CA 1
ATOM 930 C C . GLN A 1 132 ? 4.220 -2.666 13.918 1.00 94.38 132 GLN A C 1
ATOM 932 O O . GLN A 1 132 ? 4.343 -2.096 15.000 1.00 94.38 132 GLN A O 1
ATOM 937 N N . LEU A 1 133 ? 3.024 -2.956 13.400 1.00 94.56 133 LEU A N 1
ATOM 938 C CA . LEU A 1 133 ? 1.753 -2.489 13.965 1.00 94.56 133 LEU A CA 1
ATOM 939 C C . LEU A 1 133 ? 0.972 -3.600 14.681 1.00 94.56 133 LEU A C 1
ATOM 941 O O . LEU A 1 133 ? 0.012 -3.300 15.390 1.00 94.56 133 LEU A O 1
ATOM 945 N N . GLY A 1 134 ? 1.347 -4.869 14.488 1.00 95.38 134 GLY A N 1
ATOM 946 C CA . GLY A 1 134 ? 0.636 -6.040 15.017 1.00 95.38 134 GLY A CA 1
ATOM 947 C C . GLY A 1 134 ? -0.714 -6.308 14.346 1.00 95.38 134 GLY A C 1
ATOM 948 O O . GLY A 1 134 ? -1.544 -7.018 14.911 1.00 95.38 134 GLY A O 1
ATOM 949 N N . ARG A 1 135 ? -0.979 -5.666 13.202 1.00 94.19 135 ARG A N 1
ATOM 950 C CA . ARG A 1 135 ? -2.248 -5.744 12.470 1.00 94.19 135 ARG A CA 1
ATOM 951 C C . ARG A 1 135 ? -2.072 -5.362 11.002 1.00 94.19 135 ARG A C 1
ATOM 953 O O . ARG A 1 135 ? -1.380 -4.390 10.685 1.00 94.19 135 ARG A O 1
ATOM 960 N N . ARG A 1 136 ? -2.779 -6.073 10.122 1.00 94.31 136 ARG A N 1
ATOM 961 C CA . ARG A 1 136 ? -2.811 -5.805 8.680 1.00 94.31 136 ARG A CA 1
ATOM 962 C C . ARG A 1 136 ? -3.703 -4.608 8.382 1.00 94.31 136 ARG A C 1
ATOM 964 O O . ARG A 1 136 ? -4.659 -4.380 9.128 1.00 94.31 136 ARG A O 1
ATOM 971 N N . PRO A 1 137 ? -3.444 -3.874 7.285 1.00 97.88 137 PRO A N 1
ATOM 972 C CA . PRO A 1 137 ? -4.389 -2.887 6.789 1.00 97.88 137 PRO A CA 1
ATOM 973 C C . PRO A 1 137 ? -5.787 -3.488 6.612 1.00 97.88 137 PRO A C 1
ATOM 975 O O . PRO A 1 137 ? -5.912 -4.635 6.197 1.00 97.88 137 PRO A O 1
ATOM 978 N N . ARG A 1 138 ? -6.829 -2.719 6.930 1.00 97.62 138 ARG A N 1
ATOM 979 C CA . ARG A 1 138 ? -8.239 -3.139 6.787 1.00 97.62 138 ARG A CA 1
ATOM 980 C C . ARG A 1 138 ? -8.878 -2.738 5.458 1.00 97.62 138 ARG A C 1
ATOM 982 O O . ARG A 1 138 ? -10.001 -3.132 5.179 1.00 97.62 138 ARG A O 1
ATOM 989 N N . ALA A 1 139 ? -8.236 -1.801 4.772 1.00 98.25 139 ALA A N 1
ATOM 990 C CA . ALA A 1 139 ? -8.683 -1.192 3.535 1.00 98.25 139 ALA A CA 1
ATOM 991 C C . ALA A 1 139 ? -7.491 -0.493 2.881 1.00 98.25 139 ALA A C 1
ATOM 993 O O . ALA A 1 139 ? -6.536 -0.097 3.569 1.00 98.25 139 ALA A O 1
ATOM 994 N N . ALA A 1 140 ? -7.586 -0.286 1.571 1.00 98.50 140 ALA A N 1
ATOM 995 C CA . ALA A 1 140 ? -6.640 0.520 0.820 1.00 98.50 140 ALA A CA 1
ATOM 996 C C . ALA A 1 140 ? -7.338 1.553 -0.072 1.00 98.50 140 ALA A C 1
ATOM 998 O O . ALA A 1 140 ? -8.409 1.302 -0.623 1.00 98.50 140 ALA A O 1
ATOM 999 N N . ILE A 1 141 ? -6.703 2.712 -0.234 1.00 98.69 141 ILE A N 1
ATOM 1000 C CA . ILE A 1 141 ? -7.052 3.712 -1.246 1.00 98.69 141 ILE A CA 1
ATOM 1001 C C . ILE A 1 141 ? -5.924 3.718 -2.271 1.00 98.69 141 ILE A C 1
ATOM 1003 O O . ILE A 1 141 ? -4.794 4.060 -1.933 1.00 98.69 141 ILE A O 1
ATOM 1007 N N . LEU A 1 142 ? -6.231 3.341 -3.511 1.00 98.56 142 LEU A N 1
ATOM 1008 C CA . LEU A 1 142 ? -5.292 3.415 -4.629 1.00 98.56 142 LEU A CA 1
ATOM 1009 C C . LEU A 1 142 ? -5.551 4.726 -5.365 1.00 98.56 142 LEU A C 1
ATOM 1011 O O . LEU A 1 142 ? -6.667 4.966 -5.830 1.00 98.56 142 LEU A O 1
ATOM 1015 N N . THR A 1 143 ? -4.552 5.600 -5.406 1.00 98.62 143 THR A N 1
ATOM 1016 C CA . THR A 1 143 ? -4.721 6.965 -5.928 1.00 98.62 143 THR A CA 1
ATOM 1017 C C . THR A 1 143 ? -4.708 7.034 -7.454 1.00 98.62 143 THR A C 1
ATOM 1019 O O . THR A 1 143 ? -5.234 7.992 -8.020 1.00 98.62 143 THR A O 1
ATOM 1022 N N . ASP A 1 144 ? -4.152 6.016 -8.113 1.00 98.12 144 ASP A N 1
ATOM 1023 C CA . ASP A 1 144 ? -4.082 5.877 -9.568 1.00 98.12 144 ASP A CA 1
ATOM 1024 C C . ASP A 1 144 ? -3.958 4.391 -9.973 1.00 98.12 144 ASP A C 1
ATOM 1026 O O . ASP A 1 144 ? -3.842 3.512 -9.116 1.00 98.12 144 ASP A O 1
ATOM 1030 N N . PHE A 1 145 ? -3.981 4.096 -11.275 1.00 97.69 145 PHE A N 1
ATOM 1031 C CA . PHE A 1 145 ? -3.914 2.738 -11.834 1.00 97.69 145 PHE A CA 1
ATOM 1032 C C . PHE A 1 145 ? -2.499 2.276 -12.221 1.00 97.69 145 PHE A C 1
ATOM 1034 O O . PHE A 1 145 ? -2.327 1.141 -12.672 1.00 97.69 145 PHE A O 1
ATOM 1041 N N . HIS A 1 146 ? -1.486 3.134 -12.089 1.00 98.12 146 HIS A N 1
ATOM 1042 C CA . HIS A 1 146 ? -0.102 2.777 -12.396 1.00 98.12 146 HIS A CA 1
ATOM 1043 C C . HIS A 1 146 ? 0.472 1.754 -11.401 1.00 98.12 146 HIS A C 1
ATOM 1045 O O . HIS A 1 146 ? 0.019 1.627 -10.265 1.00 98.12 146 HIS A O 1
ATOM 1051 N N . ASP A 1 147 ? 1.489 1.005 -11.831 1.00 96.94 147 ASP A N 1
ATOM 1052 C CA . ASP A 1 147 ? 2.068 -0.114 -11.070 1.00 96.94 147 ASP A CA 1
ATOM 1053 C C . ASP A 1 147 ? 2.694 0.312 -9.726 1.00 96.94 147 ASP A C 1
ATOM 1055 O O . ASP A 1 147 ? 2.713 -0.463 -8.770 1.00 96.94 147 ASP A O 1
ATOM 1059 N N . ASP A 1 148 ? 3.141 1.563 -9.623 1.00 96.88 148 ASP A N 1
ATOM 1060 C CA . ASP A 1 148 ? 3.677 2.163 -8.399 1.00 96.88 148 ASP A CA 1
ATOM 1061 C C . ASP A 1 148 ? 2.607 2.530 -7.363 1.00 96.88 148 ASP A C 1
ATOM 1063 O O . ASP A 1 148 ? 2.963 2.881 -6.237 1.00 96.88 148 ASP A O 1
ATOM 1067 N N . ARG A 1 149 ? 1.325 2.461 -7.753 1.00 98.56 149 ARG A N 1
ATOM 1068 C CA . ARG A 1 149 ? 0.145 2.776 -6.931 1.00 98.56 149 ARG A CA 1
ATOM 1069 C C . ARG A 1 149 ? -0.773 1.582 -6.727 1.00 98.56 149 ARG A C 1
ATOM 1071 O O . ARG A 1 149 ? -1.308 1.411 -5.637 1.00 98.56 149 ARG A O 1
ATOM 1078 N N . ALA A 1 150 ? -0.957 0.775 -7.770 1.00 98.44 150 ALA A N 1
ATOM 1079 C CA . ALA A 1 150 ? -1.942 -0.300 -7.834 1.00 98.44 150 ALA A CA 1
ATOM 1080 C C . ALA A 1 150 ? -1.353 -1.665 -8.225 1.00 98.44 150 ALA A C 1
ATOM 1082 O O . ALA A 1 150 ? -2.091 -2.652 -8.275 1.00 98.44 150 ALA A O 1
ATOM 1083 N N . GLY A 1 151 ? -0.042 -1.769 -8.466 1.00 98.00 151 GLY A N 1
ATOM 1084 C CA . GLY A 1 151 ? 0.611 -3.021 -8.873 1.00 98.00 151 GLY A CA 1
ATOM 1085 C C . GLY A 1 151 ? 0.442 -4.173 -7.875 1.00 98.00 151 GLY A C 1
ATOM 1086 O O . GLY A 1 151 ? 0.537 -5.350 -8.230 1.00 98.00 151 GLY A O 1
ATOM 1087 N N . GLY A 1 152 ? 0.154 -3.846 -6.614 1.00 98.38 152 GLY A N 1
ATOM 1088 C CA . GLY A 1 152 ? -0.143 -4.797 -5.550 1.00 98.38 152 GLY A CA 1
ATOM 1089 C C . GLY A 1 152 ? -1.620 -5.146 -5.357 1.00 98.38 152 GLY A C 1
ATOM 1090 O O . GLY A 1 152 ? -1.922 -5.886 -4.424 1.00 98.38 152 GLY A O 1
ATOM 1091 N N . ALA A 1 153 ? -2.550 -4.645 -6.175 1.00 98.56 153 ALA A N 1
ATOM 1092 C CA . ALA A 1 153 ? -3.989 -4.756 -5.902 1.00 98.56 153 ALA A CA 1
ATOM 1093 C C . ALA A 1 153 ? -4.469 -6.207 -5.702 1.00 98.56 153 ALA A C 1
ATOM 1095 O O . ALA A 1 153 ? -5.184 -6.494 -4.748 1.00 98.56 153 ALA A O 1
ATOM 1096 N N . ALA A 1 154 ? -4.005 -7.153 -6.526 1.00 98.56 154 ALA A N 1
ATOM 1097 C CA . ALA A 1 154 ? -4.355 -8.569 -6.368 1.00 98.56 154 ALA A CA 1
ATOM 1098 C C . ALA A 1 154 ? -3.796 -9.196 -5.074 1.00 98.56 154 ALA A C 1
ATOM 1100 O O . ALA A 1 154 ? -4.351 -10.161 -4.555 1.00 98.56 154 ALA A O 1
ATOM 1101 N N . VAL A 1 155 ? -2.689 -8.663 -4.543 1.00 98.56 155 VAL A N 1
ATOM 1102 C CA . VAL A 1 155 ? -2.137 -9.086 -3.247 1.00 98.56 155 VAL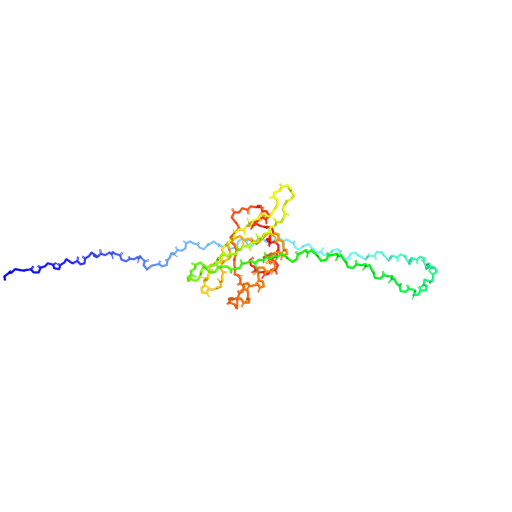 A CA 1
ATOM 1103 C C . VAL A 1 155 ? -3.001 -8.571 -2.102 1.00 98.56 155 VAL A C 1
ATOM 1105 O O . VAL A 1 155 ? -3.204 -9.306 -1.138 1.00 98.56 155 VAL A O 1
ATOM 1108 N N . LEU A 1 156 ? -3.503 -7.339 -2.212 1.00 98.56 156 LEU A N 1
ATOM 1109 C CA . LEU A 1 156 ? -4.428 -6.762 -1.238 1.00 98.56 156 LEU A CA 1
ATOM 1110 C C . LEU A 1 156 ? -5.742 -7.551 -1.192 1.00 98.56 156 LEU A C 1
ATOM 1112 O O . LEU A 1 156 ? -6.123 -8.016 -0.121 1.00 98.56 156 LEU A O 1
ATOM 1116 N N . ASP A 1 157 ? -6.342 -7.819 -2.355 1.00 98.50 157 ASP A N 1
ATOM 1117 C CA . ASP A 1 157 ? -7.576 -8.608 -2.476 1.00 98.50 157 ASP A CA 1
ATOM 1118 C C . ASP A 1 157 ? -7.414 -10.011 -1.865 1.00 98.50 157 ASP A C 1
ATOM 1120 O O . ASP A 1 157 ? -8.183 -10.428 -0.998 1.00 98.50 157 ASP A O 1
ATOM 1124 N N . ALA A 1 158 ? -6.324 -10.710 -2.202 1.00 98.44 158 ALA A N 1
ATOM 1125 C CA . ALA A 1 158 ? -6.014 -12.017 -1.619 1.00 98.44 158 ALA A CA 1
ATOM 1126 C C . ALA A 1 158 ? -5.758 -11.973 -0.098 1.00 98.44 158 ALA A C 1
ATOM 1128 O O . ALA A 1 158 ? -5.876 -12.999 0.577 1.00 98.44 158 ALA A O 1
ATOM 1129 N N . ALA A 1 159 ? -5.383 -10.813 0.447 1.00 97.00 159 ALA A N 1
ATOM 1130 C CA . ALA A 1 159 ? -5.189 -10.597 1.877 1.00 97.00 159 ALA A CA 1
ATOM 1131 C C . ALA A 1 159 ? -6.468 -10.137 2.604 1.00 97.00 159 ALA A C 1
ATOM 1133 O O . ALA A 1 159 ? -6.427 -10.011 3.830 1.00 97.00 159 ALA A O 1
ATOM 1134 N N . GLY A 1 160 ? -7.575 -9.928 1.882 1.00 97.06 160 GLY A N 1
ATOM 1135 C CA . GLY A 1 160 ? -8.841 -9.436 2.427 1.00 97.06 160 GLY A CA 1
ATOM 1136 C C . GLY A 1 160 ? -8.827 -7.946 2.778 1.00 97.06 160 GLY A C 1
ATOM 1137 O O . GLY A 1 160 ? -9.515 -7.554 3.722 1.00 97.06 160 GLY A O 1
ATOM 1138 N N . VAL A 1 161 ? -8.013 -7.154 2.070 1.00 96.44 161 VAL A N 1
ATOM 1139 C CA . VAL A 1 161 ? -7.871 -5.693 2.224 1.00 96.44 161 VAL A CA 1
ATOM 1140 C C . VAL A 1 161 ? -8.681 -4.956 1.168 1.00 96.44 161 VAL A C 1
ATOM 1142 O O . VAL A 1 161 ? -8.620 -5.378 -0.006 1.00 96.44 161 VAL A O 1
#

Foldseek 3Di:
DDDDDDDDDPDDDDDDDDDDDDDDDDDPPPPDDDPDDDPDPDPDDPDDPDDPDDDCPDDPDDPDDPPDPQWDWDWDAPDVQKIKIWTWDQDPPPGTDIAIWMWGDDPVFIETEFAAQAQRSRVVVQVVCCVVVVGGHQYYDQPDDDRRGCNNVVVCVVVND

Solvent-accessible surface area (backbone atoms only — not comparable to full-atom values): 10411 Å² total; per-residue (Å²): 134,90,81,89,82,86,80,78,86,81,87,70,86,76,81,86,90,70,84,88,83,80,82,86,81,75,82,82,83,74,84,76,78,86,82,78,82,85,84,66,84,76,78,80,76,76,82,74,81,84,68,82,85,75,75,89,69,79,75,80,76,76,78,76,72,79,77,73,78,81,55,61,61,46,80,44,78,77,52,92,56,31,32,37,37,38,23,57,46,78,41,91,97,71,43,78,45,77,35,74,28,39,37,40,60,43,98,92,36,29,38,32,30,36,33,27,50,27,46,68,28,25,54,49,43,50,53,50,41,28,73,74,69,76,47,57,52,58,35,69,48,59,88,49,86,50,47,53,22,35,35,12,48,72,53,35,51,77,68,70,56